Protein AF-A0A7G6Z2K1-F1 (afdb_monomer)

Nearest PDB structures (foldseek):
  3p9k-assembly2_C  TM=3.934E-01  e=4.306E+00  Lolium perenne
  7rx3-assembly1_B  TM=3.674E-01  e=4.899E+00  Aspergillus fumigatus A1163
  3is5-assembly1_D  TM=2.580E-01  e=2.570E+00  Toxoplasma gondii ME49
  3is5-assembly1_E  TM=2.345E-01  e=7.215E+00  Toxoplasma gondii ME49

pLDDT: mean 84.3, std 9.53, range [52.41, 93.25]

Mean predicted aligned error: 11.08 Å

Solvent-accessible surface area (backbone atoms only — not comparable to full-atom values): 6109 Å² total; per-residue (Å²): 126,62,50,75,49,75,46,64,53,75,90,57,49,74,65,55,55,50,52,53,52,49,51,40,50,24,19,64,55,54,98,83,62,78,69,45,77,43,67,45,99,85,74,42,78,44,33,42,32,40,77,32,52,68,70,54,70,48,71,73,53,90,68,51,75,68,58,49,51,53,54,50,51,54,52,49,53,19,60,74,52,79,60,59,41,80,92,43,49,69,61,54,49,51,50,49,30,41,67,70,64,55,126

Foldseek 3Di:
DWDKDKDFPVVDDPVSVVVVVLQCVLLVNDPPADWDFDADPVRHTTMTMDTRDPPGSNPAQPQDPVLVVVLVVLVVVCVVVVNPCVVPVVVVVVVVCSRNVND

Sequence (103 aa):
MGLKTTLDLDELTWGDLLAFSDIGRAAGVGDDEKVEQTWSQNSELEALAVDLPAAGLQRRPVISAEEGIDFAAVLAEVLLGEGDARAYLGKLTELRDRLLGVS

Secondary structure (DSSP, 8-state):
-PEEEEEE-TT--HHHHHHHHHHHHHTT--TTPPPEEEE-TTS-EEEEEEEEPSS---PPP---HHHHHHHHHHHHHHHHTTT--GGGHHHHHHHHHHHTT--

Structure (mmCIF, N/CA/C/O backbone):
data_AF-A0A7G6Z2K1-F1
#
_entry.id   AF-A0A7G6Z2K1-F1
#
loop_
_atom_site.group_PDB
_atom_site.id
_atom_site.type_symbol
_atom_site.label_atom_id
_atom_site.label_alt_id
_atom_site.label_comp_id
_atom_site.label_asym_id
_atom_site.label_entity_id
_atom_site.label_seq_i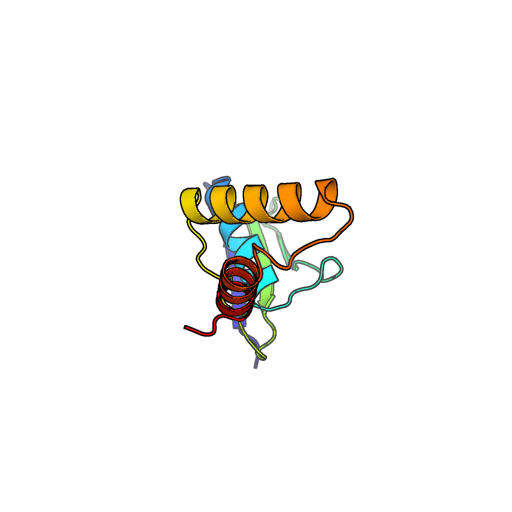d
_atom_site.pdbx_PDB_ins_code
_atom_site.Cartn_x
_atom_site.Cartn_y
_atom_site.Cartn_z
_atom_site.occupancy
_atom_site.B_iso_or_equiv
_atom_site.auth_seq_id
_atom_site.auth_comp_id
_atom_site.auth_asym_id
_atom_site.auth_atom_id
_atom_site.pdbx_PDB_model_num
ATOM 1 N N . MET A 1 1 ? -11.971 -19.860 7.847 1.00 52.41 1 MET A N 1
ATOM 2 C CA . MET A 1 1 ? -12.026 -18.925 8.990 1.00 52.41 1 MET A CA 1
ATOM 3 C C . MET A 1 1 ? -11.108 -17.770 8.646 1.00 52.41 1 MET A C 1
ATOM 5 O O . MET A 1 1 ? -9.948 -18.044 8.369 1.00 52.41 1 MET A O 1
ATOM 9 N N . GLY A 1 2 ? -11.650 -16.555 8.526 1.00 67.88 2 GLY A N 1
ATOM 10 C CA . GLY A 1 2 ? -10.874 -15.344 8.232 1.00 67.88 2 GLY A CA 1
ATOM 11 C C . GLY A 1 2 ? -10.130 -14.837 9.466 1.00 67.88 2 GLY A C 1
ATOM 12 O O . GLY A 1 2 ? -10.433 -15.250 10.587 1.00 67.88 2 GLY A O 1
ATOM 13 N N . LEU A 1 3 ? -9.138 -13.980 9.249 1.00 78.81 3 LEU A N 1
ATOM 14 C CA . LEU A 1 3 ? -8.462 -13.238 10.314 1.00 78.81 3 LEU A CA 1
ATOM 15 C C . LEU A 1 3 ? -9.154 -11.886 10.444 1.00 78.81 3 LEU A C 1
ATOM 17 O O . LEU A 1 3 ? -9.354 -11.229 9.436 1.00 78.81 3 LEU A O 1
ATOM 21 N N . LYS A 1 4 ? -9.500 -11.449 11.652 1.00 85.00 4 LYS A N 1
ATOM 22 C CA . LYS A 1 4 ? -10.044 -10.105 11.863 1.00 85.00 4 LYS A CA 1
ATOM 23 C C . LYS A 1 4 ? -8.925 -9.187 12.329 1.00 85.00 4 LYS A C 1
ATOM 25 O O . LYS A 1 4 ? -8.222 -9.533 13.279 1.00 85.00 4 LYS A O 1
ATOM 30 N N . THR A 1 5 ? -8.751 -8.050 11.664 1.00 86.62 5 THR A N 1
ATOM 31 C CA . THR A 1 5 ? -7.849 -6.992 12.131 1.00 86.62 5 THR A CA 1
ATOM 32 C C . THR A 1 5 ? -8.668 -5.803 12.608 1.00 86.62 5 THR A C 1
ATOM 34 O O . THR A 1 5 ? -9.689 -5.468 12.005 1.00 86.62 5 THR A O 1
ATOM 37 N N . THR A 1 6 ? -8.222 -5.187 13.698 1.00 89.50 6 THR A N 1
ATOM 38 C CA . THR A 1 6 ? -8.902 -4.070 14.355 1.00 89.50 6 THR A CA 1
ATOM 39 C C . THR A 1 6 ? -7.894 -2.955 14.585 1.00 89.50 6 THR A C 1
ATOM 41 O O . THR A 1 6 ? -6.780 -3.213 15.037 1.00 89.50 6 THR A O 1
ATOM 44 N N . LEU A 1 7 ? -8.297 -1.730 14.275 1.00 91.44 7 LEU A N 1
ATOM 45 C CA . LEU A 1 7 ? -7.574 -0.500 14.541 1.00 91.44 7 LEU A CA 1
ATOM 46 C C . LEU A 1 7 ? -8.330 0.279 15.612 1.00 91.44 7 LEU A C 1
ATOM 48 O O . LEU A 1 7 ? -9.479 0.665 15.392 1.00 91.44 7 LEU A O 1
ATOM 52 N N . ASP A 1 8 ? -7.678 0.477 16.751 1.00 90.75 8 ASP A N 1
ATOM 53 C CA . ASP A 1 8 ? -8.151 1.369 17.806 1.00 90.75 8 ASP A CA 1
ATOM 54 C C . ASP A 1 8 ? -7.916 2.824 17.380 1.00 90.75 8 ASP A C 1
ATOM 56 O O . ASP A 1 8 ? -6.891 3.136 16.765 1.00 90.75 8 ASP A O 1
ATOM 60 N N . LEU A 1 9 ? -8.893 3.689 17.636 1.00 89.94 9 LEU A N 1
ATOM 61 C CA . LEU A 1 9 ? -8.811 5.109 17.312 1.00 89.94 9 LEU A CA 1
ATOM 62 C C . LEU A 1 9 ? -8.283 5.952 18.478 1.00 89.94 9 LEU A C 1
ATOM 64 O O . LEU A 1 9 ? -7.940 7.117 18.252 1.00 89.94 9 LEU A O 1
ATOM 68 N N . ASP A 1 10 ? -8.183 5.392 19.687 1.00 88.50 10 ASP A N 1
ATOM 69 C CA . ASP A 1 10 ? -7.526 6.067 20.804 1.00 88.50 10 ASP A CA 1
ATOM 70 C C . ASP A 1 10 ? -6.017 6.182 20.540 1.00 88.50 10 ASP A C 1
ATOM 72 O O . ASP A 1 10 ? -5.353 5.221 20.157 1.00 88.50 10 ASP A O 1
ATOM 76 N N . GLU A 1 11 ? -5.482 7.395 20.677 1.00 88.81 11 GLU A N 1
ATOM 77 C CA . GLU A 1 11 ? -4.082 7.740 20.364 1.00 88.81 11 GLU A CA 1
ATOM 78 C C . GLU A 1 11 ? -3.588 7.350 18.949 1.00 88.81 11 GLU A C 1
ATOM 80 O O . GLU A 1 11 ? -2.383 7.267 18.696 1.00 88.81 11 GLU A O 1
ATOM 85 N N . LEU A 1 12 ? -4.505 7.173 17.994 1.00 90.25 12 LEU A N 1
ATOM 86 C CA . LEU A 1 12 ? -4.204 6.782 16.617 1.00 90.25 12 LEU A CA 1
ATOM 87 C C . LEU A 1 12 ? -3.211 7.727 15.927 1.00 90.25 12 LEU A C 1
ATOM 89 O O . LEU A 1 12 ? -3.438 8.938 15.818 1.00 90.25 12 LEU A O 1
ATOM 93 N N . THR A 1 13 ? -2.172 7.156 15.315 1.00 91.62 13 THR A N 1
ATOM 94 C CA . THR A 1 13 ? -1.292 7.895 14.407 1.00 91.62 13 THR A CA 1
ATOM 95 C C . THR A 1 13 ? -1.637 7.657 12.936 1.00 91.62 13 THR A C 1
ATOM 97 O O . THR A 1 13 ? -2.243 6.660 12.539 1.00 91.62 13 THR A O 1
ATOM 100 N N . TRP A 1 14 ? -1.163 8.556 12.069 1.00 87.69 14 TRP A N 1
ATOM 101 C CA . TRP A 1 14 ? -1.222 8.344 10.619 1.00 87.69 14 TRP A CA 1
ATOM 102 C C . TRP A 1 14 ? -0.490 7.071 10.171 1.00 87.69 14 TRP A C 1
ATOM 104 O O . TRP A 1 14 ? -0.883 6.466 9.175 1.00 87.69 14 TRP A O 1
ATOM 114 N N . GLY A 1 15 ? 0.556 6.657 10.894 1.00 88.19 15 GLY A N 1
ATOM 115 C CA . GLY A 1 15 ? 1.279 5.419 10.608 1.00 88.19 15 GLY A CA 1
ATOM 116 C C . GLY A 1 15 ? 0.404 4.185 10.811 1.00 88.19 15 GLY A C 1
ATOM 117 O O . GLY A 1 15 ? 0.428 3.278 9.981 1.00 88.19 15 GLY A O 1
ATOM 118 N N . ASP A 1 16 ? -0.429 4.193 11.850 1.00 87.31 16 ASP A N 1
ATOM 119 C CA . ASP A 1 16 ? -1.319 3.077 12.179 1.00 87.31 16 ASP A CA 1
ATOM 120 C C . ASP A 1 16 ? -2.438 2.926 11.142 1.00 87.31 16 ASP A C 1
ATOM 122 O O . ASP A 1 16 ? -2.732 1.815 10.699 1.00 87.31 16 ASP A O 1
ATOM 126 N N . LEU A 1 17 ? -2.990 4.045 10.657 1.00 88.38 17 LEU A N 1
ATOM 127 C CA . LEU A 1 17 ? -3.949 4.048 9.545 1.00 88.38 17 LEU A CA 1
ATOM 128 C C . LEU A 1 17 ? -3.358 3.453 8.263 1.00 88.38 17 LEU A C 1
ATOM 130 O O . LEU A 1 17 ? -4.013 2.663 7.578 1.00 88.38 17 LEU A O 1
ATOM 134 N N . LEU A 1 18 ? -2.121 3.832 7.929 1.00 87.75 18 LEU A N 1
ATOM 135 C CA . LEU A 1 18 ? -1.429 3.306 6.753 1.00 87.75 18 LEU A CA 1
ATOM 136 C C . LEU A 1 18 ? -1.153 1.810 6.903 1.00 87.75 18 LEU A C 1
ATOM 138 O O . LEU A 1 18 ? -1.430 1.053 5.975 1.00 87.75 18 LEU A O 1
ATOM 142 N N . ALA A 1 19 ? -0.687 1.374 8.075 1.00 85.38 19 ALA A N 1
ATOM 143 C CA . ALA A 1 19 ? -0.450 -0.035 8.365 1.00 85.38 19 ALA A CA 1
ATOM 144 C C . ALA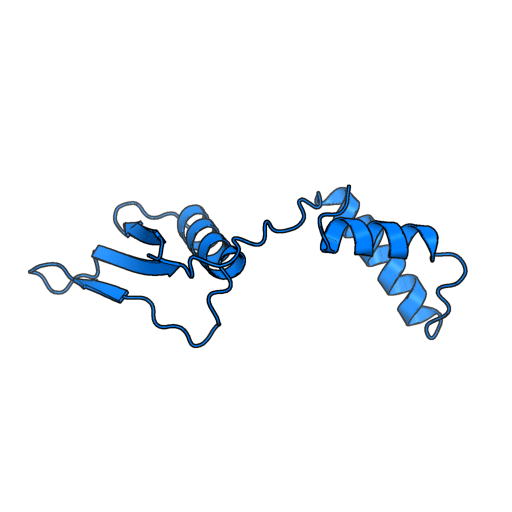 A 1 19 ? -1.741 -0.863 8.275 1.00 85.38 19 ALA A C 1
ATOM 146 O O . ALA A 1 19 ? -1.745 -1.926 7.656 1.00 85.38 19 ALA A O 1
ATOM 147 N N . PHE A 1 20 ? -2.852 -0.363 8.821 1.00 89.06 20 PHE A N 1
ATOM 148 C CA . PHE A 1 20 ? -4.160 -1.011 8.723 1.00 89.06 20 PHE A CA 1
ATOM 149 C C . PHE A 1 20 ? -4.629 -1.142 7.267 1.00 89.06 20 PHE A C 1
ATOM 151 O O . PHE A 1 20 ? -5.025 -2.228 6.836 1.00 89.06 20 PHE A O 1
ATOM 158 N N . SER A 1 21 ? -4.518 -0.066 6.480 1.00 87.00 21 SER A N 1
ATOM 159 C CA . SER A 1 21 ? -4.846 -0.084 5.049 1.00 87.00 21 SER A CA 1
ATOM 160 C C . SER A 1 21 ? -3.960 -1.055 4.265 1.00 87.00 21 SER A C 1
ATOM 162 O O . SER A 1 21 ? -4.453 -1.796 3.414 1.00 87.00 21 SER A O 1
ATOM 164 N N . ASP A 1 22 ? -2.662 -1.088 4.559 1.00 85.50 22 ASP A N 1
ATOM 165 C CA . ASP A 1 22 ? -1.718 -1.978 3.891 1.00 85.50 22 ASP A CA 1
ATOM 166 C C . ASP A 1 22 ? -1.963 -3.450 4.244 1.00 85.50 22 ASP A C 1
ATOM 168 O O . ASP A 1 22 ? -1.830 -4.301 3.365 1.00 85.50 22 ASP A O 1
ATOM 172 N N . ILE A 1 23 ? -2.387 -3.762 5.476 1.00 85.19 23 ILE A N 1
ATOM 173 C CA . ILE A 1 23 ? -2.813 -5.117 5.865 1.00 85.19 23 ILE A CA 1
ATOM 174 C C . ILE A 1 23 ? -4.049 -5.542 5.069 1.00 85.19 23 ILE A C 1
ATOM 176 O O . ILE A 1 23 ? -4.062 -6.646 4.524 1.00 85.19 23 ILE A O 1
ATOM 180 N N . GLY A 1 24 ? -5.060 -4.672 4.964 1.00 85.50 24 GLY A N 1
ATOM 181 C CA . GLY A 1 24 ? -6.255 -4.941 4.160 1.00 85.50 24 GLY A CA 1
ATOM 182 C C . GLY A 1 24 ? -5.893 -5.218 2.701 1.00 85.50 24 GLY A C 1
ATOM 183 O O . GLY A 1 24 ? -6.218 -6.278 2.165 1.00 85.50 24 GLY A O 1
ATOM 184 N N . ARG A 1 25 ? -5.114 -4.325 2.080 1.00 80.69 25 ARG A N 1
ATOM 185 C CA . ARG A 1 25 ? -4.638 -4.502 0.698 1.00 80.69 25 ARG A CA 1
ATOM 186 C C . ARG A 1 25 ? -3.837 -5.784 0.513 1.00 80.69 25 ARG A C 1
ATOM 188 O O . ARG A 1 25 ? -4.037 -6.485 -0.473 1.00 80.69 25 ARG A O 1
ATOM 195 N N . ALA A 1 26 ? -2.941 -6.099 1.448 1.00 77.19 26 ALA A N 1
ATOM 196 C CA . ALA A 1 26 ? -2.161 -7.330 1.406 1.00 77.19 26 ALA A CA 1
ATOM 197 C C . ALA A 1 26 ? -3.061 -8.570 1.478 1.00 77.19 26 ALA A C 1
ATOM 199 O O . ALA A 1 26 ? -2.766 -9.567 0.832 1.00 77.19 26 ALA A O 1
ATOM 200 N N . ALA A 1 27 ? -4.167 -8.514 2.219 1.00 80.44 27 ALA A N 1
ATOM 201 C CA . ALA A 1 27 ? -5.146 -9.596 2.292 1.00 80.44 27 ALA A CA 1
ATOM 202 C C . ALA A 1 27 ? -6.120 -9.645 1.100 1.00 80.44 27 ALA A C 1
ATOM 204 O O . ALA A 1 27 ? -6.997 -10.506 1.077 1.00 80.44 27 ALA A O 1
ATOM 205 N N . GLY A 1 28 ? -5.987 -8.743 0.122 1.00 77.25 28 GLY A N 1
ATOM 206 C CA . GLY A 1 28 ? -6.878 -8.674 -1.035 1.00 77.25 28 GLY A CA 1
ATOM 207 C C . GLY A 1 28 ? -8.242 -8.041 -0.745 1.00 77.25 28 GLY A C 1
ATOM 208 O O . GLY A 1 28 ? -9.172 -8.273 -1.513 1.00 77.25 28 GLY A O 1
ATOM 209 N N . VAL A 1 29 ? -8.362 -7.253 0.330 1.00 83.88 29 VAL A N 1
ATOM 210 C CA . VAL A 1 29 ? -9.548 -6.427 0.620 1.00 83.88 29 VAL A CA 1
ATOM 211 C C . VAL A 1 29 ? -9.700 -5.392 -0.497 1.00 83.88 29 VAL A C 1
ATOM 213 O O . VAL A 1 29 ? -8.780 -4.606 -0.748 1.00 83.88 29 VAL A O 1
ATOM 216 N N . GLY A 1 30 ? -10.836 -5.427 -1.196 1.00 77.94 30 GLY A N 1
ATOM 217 C CA . GLY A 1 30 ? -11.161 -4.507 -2.290 1.00 77.94 30 GLY A CA 1
ATOM 218 C C . GLY A 1 30 ? -11.581 -3.120 -1.799 1.00 77.94 30 GLY A C 1
ATOM 219 O O . GLY A 1 30 ? -11.984 -2.951 -0.650 1.00 77.94 30 GLY A O 1
ATOM 220 N N . ASP A 1 31 ? -11.530 -2.120 -2.683 1.00 79.69 31 ASP A N 1
ATOM 221 C CA . ASP A 1 31 ? -11.922 -0.737 -2.356 1.00 79.69 31 ASP A CA 1
ATOM 222 C C . ASP A 1 31 ? -13.420 -0.597 -1.992 1.00 79.69 31 ASP A C 1
ATOM 224 O O . ASP A 1 31 ? -13.830 0.407 -1.409 1.00 79.69 31 ASP A O 1
ATOM 228 N N . ASP A 1 32 ? -14.247 -1.585 -2.345 1.00 82.69 32 ASP A N 1
ATOM 229 C CA . ASP A 1 32 ? -15.682 -1.655 -2.059 1.00 82.69 32 ASP A CA 1
ATOM 230 C C . ASP A 1 32 ? -16.034 -2.481 -0.807 1.00 82.69 32 ASP A C 1
ATOM 232 O O . ASP A 1 32 ? -17.203 -2.511 -0.400 1.00 82.69 32 ASP A O 1
ATOM 236 N N . GLU A 1 33 ? -15.051 -3.119 -0.161 1.00 82.75 33 GLU A N 1
ATOM 237 C CA . GLU A 1 33 ? -15.282 -3.841 1.088 1.00 82.75 33 GLU A CA 1
ATOM 238 C C . GLU A 1 33 ? -15.551 -2.880 2.251 1.00 82.75 33 GLU A C 1
ATOM 240 O O . GLU A 1 33 ? -14.916 -1.839 2.433 1.00 82.75 33 GLU A O 1
ATOM 245 N N . LYS A 1 34 ? -16.552 -3.231 3.062 1.00 83.88 34 LYS A N 1
ATOM 246 C CA . LYS A 1 34 ? -16.989 -2.392 4.177 1.00 83.88 34 LYS A CA 1
ATOM 247 C C . LYS A 1 34 ? -16.119 -2.639 5.396 1.00 83.88 34 LYS A C 1
ATOM 249 O O . LYS A 1 34 ? -15.982 -3.769 5.851 1.00 83.88 34 LYS A O 1
ATOM 254 N N . VAL A 1 35 ? -15.635 -1.548 5.975 1.00 89.12 35 VAL A N 1
ATOM 255 C CA . VAL A 1 35 ? -15.007 -1.552 7.295 1.00 89.12 35 VAL A CA 1
ATOM 256 C C . VAL A 1 35 ? -16.107 -1.526 8.355 1.00 89.12 35 VAL A C 1
ATOM 258 O O . VAL A 1 35 ? -16.989 -0.663 8.331 1.00 89.12 35 VAL A O 1
ATOM 261 N N . GLU A 1 36 ? -16.070 -2.479 9.278 1.00 91.56 36 GLU A N 1
ATOM 262 C CA . GLU A 1 36 ? -16.935 -2.488 10.450 1.00 91.56 36 GLU A CA 1
ATOM 263 C C . GLU A 1 36 ? -16.512 -1.391 11.427 1.00 91.56 36 GLU A C 1
ATOM 265 O O . GLU A 1 36 ? -15.327 -1.133 11.630 1.00 91.56 36 GLU A O 1
ATOM 270 N N . GLN A 1 37 ? -17.499 -0.745 12.039 1.00 92.38 37 GLN A N 1
ATOM 271 C CA . GLN A 1 37 ? -17.300 0.380 12.944 1.00 92.38 37 GLN A CA 1
ATOM 272 C C . GLN A 1 37 ? -17.841 0.022 14.323 1.00 92.38 37 GLN A C 1
ATOM 274 O O . GLN A 1 37 ? -19.013 -0.339 14.456 1.00 92.38 37 GLN A O 1
ATOM 279 N N . THR A 1 38 ? -16.998 0.156 15.341 1.00 92.06 38 THR A N 1
ATOM 280 C CA . THR A 1 38 ? -17.394 0.007 16.743 1.00 92.06 38 THR A CA 1
ATOM 281 C C . THR A 1 38 ? -17.614 1.387 17.341 1.00 92.06 38 THR A C 1
ATOM 283 O O . THR A 1 38 ? -16.744 2.250 17.243 1.00 92.06 38 THR A O 1
ATOM 286 N N . TRP A 1 39 ? -18.779 1.588 17.954 1.00 91.69 39 TRP A N 1
ATOM 287 C CA . TRP A 1 39 ? -19.190 2.862 18.537 1.00 91.69 39 TRP A CA 1
ATOM 288 C C . TRP A 1 39 ? -19.303 2.749 20.058 1.00 91.69 39 TRP A C 1
ATOM 290 O O . TRP A 1 39 ? -19.851 1.768 20.568 1.00 91.69 39 TRP A O 1
ATOM 300 N N . SER A 1 40 ? -18.844 3.779 20.764 1.00 90.00 40 SER A N 1
ATOM 301 C CA . SER A 1 40 ? -18.970 3.919 22.211 1.00 90.00 40 SER A CA 1
ATOM 302 C C . SER A 1 40 ? -20.417 4.182 22.634 1.00 90.00 40 SER A C 1
ATOM 304 O O . SER A 1 40 ? -21.283 4.560 21.836 1.00 90.00 40 SER A O 1
ATOM 306 N N . GLN A 1 41 ? -20.683 4.078 23.940 1.00 89.06 4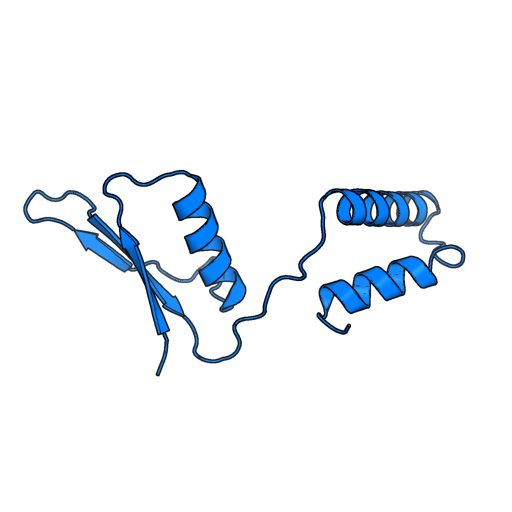1 GLN A N 1
ATOM 307 C CA . GLN A 1 41 ? -21.978 4.464 24.523 1.00 89.06 41 GLN A CA 1
ATOM 308 C C . GLN A 1 41 ? -22.311 5.954 24.317 1.00 89.06 41 GLN A C 1
ATOM 310 O O . GLN A 1 41 ? -23.483 6.328 24.340 1.00 89.06 41 GLN A O 1
ATOM 315 N N . ASN A 1 42 ? -21.296 6.787 24.070 1.00 91.75 42 ASN A N 1
ATOM 316 C CA . ASN A 1 42 ? -21.437 8.220 23.815 1.00 91.75 42 ASN A CA 1
ATOM 317 C C . ASN A 1 42 ? -21.580 8.548 22.319 1.00 91.75 42 ASN A C 1
ATOM 319 O O . ASN A 1 42 ? -21.573 9.719 21.953 1.00 91.75 42 ASN A O 1
ATOM 323 N N . SER A 1 43 ? -21.755 7.537 21.457 1.00 87.94 43 SER A N 1
ATOM 324 C CA . SER A 1 43 ? -21.803 7.693 19.993 1.00 87.94 43 SER A CA 1
ATOM 325 C C . SER A 1 43 ? -20.499 8.223 19.384 1.00 87.94 43 SER A C 1
ATOM 327 O O . SER A 1 43 ? -20.519 8.887 18.348 1.00 87.94 43 SER A O 1
ATOM 329 N N . GLU A 1 44 ? -19.363 7.914 20.006 1.00 88.94 44 GLU A N 1
ATOM 330 C CA . GLU A 1 44 ? -18.034 8.178 19.449 1.00 88.94 44 GLU A CA 1
ATOM 331 C C . GLU A 1 44 ? -17.520 6.917 18.755 1.00 88.94 44 GLU A C 1
ATOM 333 O O . GLU A 1 44 ? -17.773 5.805 19.214 1.00 88.94 44 GLU A O 1
ATOM 338 N N . LEU A 1 45 ? -16.835 7.069 17.626 1.00 88.25 45 LEU A N 1
ATOM 339 C CA . LEU A 1 45 ? -16.231 5.937 16.931 1.00 88.25 45 LEU A CA 1
ATOM 340 C C . LEU A 1 45 ? -14.971 5.504 17.697 1.00 88.25 45 LEU A C 1
ATOM 342 O O . LEU A 1 45 ? -14.064 6.313 17.860 1.00 88.25 45 LEU A O 1
ATOM 346 N N . GLU A 1 46 ? -14.918 4.251 18.150 1.00 91.94 46 GLU A N 1
ATOM 347 C CA . GLU A 1 46 ? -13.797 3.710 18.939 1.00 91.94 46 GLU A CA 1
ATOM 348 C C . GLU A 1 46 ? -12.834 2.893 18.085 1.00 91.94 46 GLU A C 1
ATOM 350 O O . GLU A 1 46 ? -11.626 2.963 18.269 1.00 91.94 46 GLU A O 1
ATOM 355 N N . ALA A 1 47 ? -13.357 2.102 17.147 1.00 91.75 47 ALA A N 1
ATOM 356 C CA . ALA A 1 47 ? -12.517 1.197 16.380 1.00 91.75 47 ALA A CA 1
ATOM 357 C C . ALA A 1 47 ? -13.050 0.939 14.976 1.00 91.75 47 ALA A C 1
ATOM 359 O O . ALA A 1 47 ? -14.258 0.955 14.715 1.00 91.75 47 ALA A O 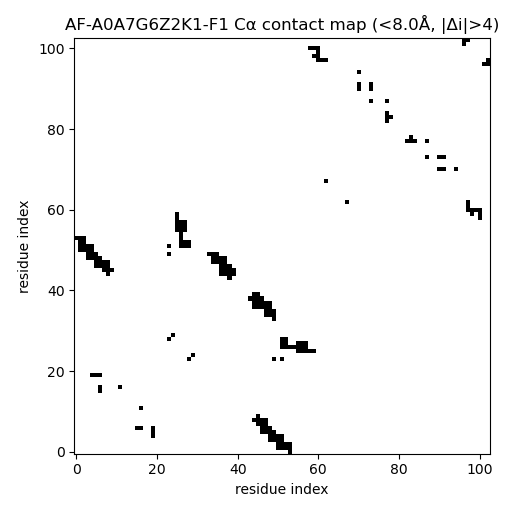1
ATOM 360 N N . LEU A 1 48 ? -12.110 0.629 14.089 1.00 91.56 48 LEU A N 1
ATOM 361 C CA . LEU A 1 48 ? -12.352 0.131 12.745 1.00 91.56 48 LEU A CA 1
ATOM 362 C C . LEU A 1 48 ? -11.912 -1.326 12.671 1.00 91.56 48 LEU A C 1
ATOM 364 O O . LEU A 1 48 ? -10.817 -1.659 13.115 1.00 91.56 48 LEU A O 1
ATOM 368 N N . ALA A 1 49 ? -12.729 -2.200 12.096 1.00 89.62 49 ALA A N 1
ATOM 369 C CA . ALA A 1 49 ? -12.364 -3.596 11.901 1.00 89.62 49 ALA A CA 1
ATOM 370 C C . ALA A 1 49 ? -12.643 -4.060 10.474 1.00 89.62 49 ALA A C 1
ATOM 372 O O . ALA A 1 49 ? -13.610 -3.641 9.842 1.00 89.62 49 ALA A O 1
ATOM 373 N N . VAL A 1 50 ? -11.795 -4.947 9.968 1.00 89.06 50 VAL A N 1
ATOM 3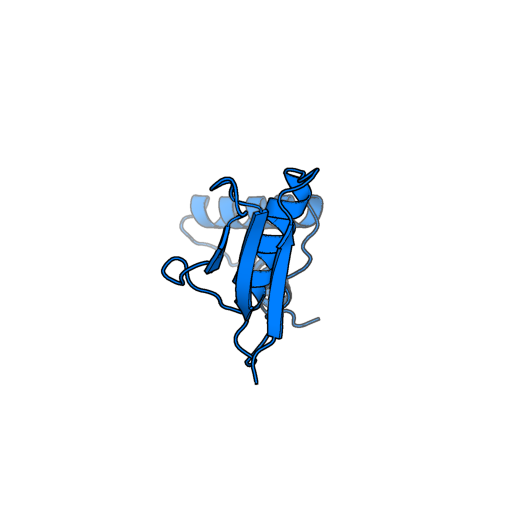74 C CA . VAL A 1 50 ? -11.998 -5.589 8.668 1.00 89.06 50 VAL A CA 1
ATOM 375 C C . VAL A 1 50 ? -11.695 -7.076 8.779 1.00 89.06 50 VAL A C 1
ATOM 377 O O . VAL A 1 50 ? -10.733 -7.492 9.438 1.00 89.06 50 VAL A O 1
ATOM 380 N N . ASP A 1 51 ? -12.551 -7.879 8.156 1.00 86.44 51 ASP A N 1
ATOM 381 C CA . ASP A 1 51 ? -12.319 -9.305 7.999 1.00 86.44 51 ASP A CA 1
ATOM 382 C C . ASP A 1 51 ? -11.375 -9.523 6.821 1.00 86.44 51 ASP A C 1
ATOM 384 O O . ASP A 1 51 ? -11.659 -9.164 5.684 1.00 86.44 51 ASP A O 1
ATOM 388 N N . LEU A 1 52 ? -10.231 -10.126 7.103 1.00 83.94 52 LEU A N 1
ATOM 389 C CA . LEU A 1 52 ? -9.228 -10.468 6.115 1.00 83.94 52 LEU A CA 1
ATOM 390 C C . LEU A 1 52 ? -9.586 -11.826 5.498 1.00 83.94 52 LEU A C 1
ATOM 392 O O . LEU A 1 52 ? -9.709 -12.827 6.231 1.00 83.94 52 LEU A O 1
ATOM 396 N N . PRO A 1 53 ? -9.709 -11.908 4.161 1.00 77.56 53 PRO A N 1
ATOM 397 C CA . PRO A 1 53 ? -9.838 -13.176 3.466 1.00 77.56 53 PRO A CA 1
ATOM 398 C C . PRO A 1 53 ? -8.709 -14.123 3.887 1.00 77.56 53 PRO A C 1
ATOM 400 O O . PRO A 1 53 ? -7.530 -13.783 3.847 1.00 77.56 53 PRO A O 1
ATOM 403 N N . ALA A 1 54 ? -9.049 -15.353 4.279 1.00 65.69 54 ALA A N 1
ATOM 404 C CA . ALA A 1 54 ? -8.047 -16.358 4.658 1.00 65.69 54 ALA A CA 1
ATOM 405 C C . ALA A 1 54 ? -7.112 -16.747 3.490 1.00 65.69 54 ALA A C 1
ATOM 407 O O . ALA A 1 54 ? -6.079 -17.386 3.696 1.00 65.69 54 ALA A O 1
ATOM 408 N N . ALA A 1 55 ? -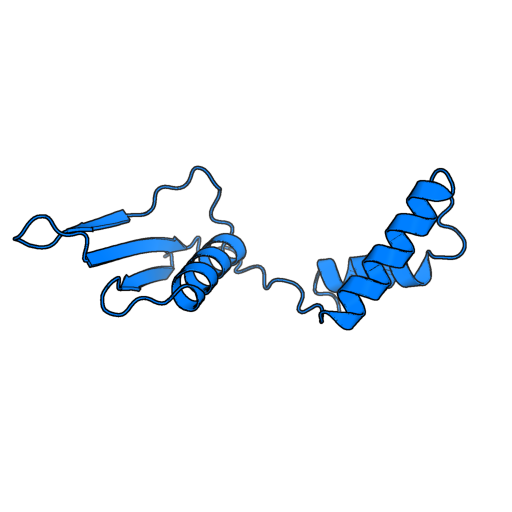7.495 -16.399 2.259 1.00 59.88 55 ALA A N 1
ATOM 409 C CA . ALA A 1 55 ? -6.769 -16.711 1.044 1.00 59.88 55 ALA A CA 1
ATOM 410 C C . ALA A 1 55 ? -5.790 -15.583 0.695 1.00 59.88 55 ALA A C 1
ATOM 412 O O . ALA A 1 55 ? -6.133 -14.644 -0.007 1.00 59.88 55 ALA A O 1
ATOM 413 N N . GLY A 1 56 ? -4.547 -15.750 1.146 1.00 58.38 56 GLY A N 1
ATOM 414 C CA . GLY A 1 56 ? -3.390 -15.093 0.550 1.00 58.38 56 GLY A CA 1
ATOM 415 C C . GLY A 1 56 ? -3.184 -13.651 0.987 1.00 58.38 56 GLY A C 1
ATOM 416 O O . GLY A 1 56 ? -3.444 -12.735 0.219 1.00 58.38 56 GLY A O 1
ATOM 417 N N . LEU A 1 57 ? -2.581 -13.473 2.167 1.00 55.97 57 LEU A N 1
ATOM 418 C CA . LEU A 1 57 ? -1.783 -12.280 2.448 1.00 55.97 57 LEU A CA 1
ATOM 419 C C . LEU A 1 57 ? -0.669 -12.205 1.391 1.00 55.97 57 LEU A C 1
ATOM 421 O O . LEU A 1 57 ? 0.401 -12.799 1.553 1.00 55.97 57 LEU A O 1
ATOM 425 N N . GLN A 1 58 ? -0.931 -11.531 0.276 1.00 60.69 58 GLN A N 1
ATOM 426 C CA . GLN A 1 58 ? 0.087 -11.171 -0.688 1.00 60.69 58 GLN A CA 1
ATOM 427 C C . GLN A 1 58 ? 0.993 -10.160 -0.001 1.00 60.69 58 GLN A C 1
ATOM 429 O O . GLN A 1 58 ? 0.646 -8.995 0.199 1.00 60.69 58 GLN A O 1
ATOM 434 N N . ARG A 1 59 ? 2.172 -10.624 0.417 1.00 60.53 59 ARG A N 1
ATOM 435 C CA . ARG A 1 59 ? 3.218 -9.720 0.879 1.00 60.53 59 ARG A CA 1
ATOM 436 C C . ARG A 1 59 ? 3.530 -8.770 -0.261 1.00 60.53 59 ARG A C 1
ATOM 438 O O . ARG A 1 59 ? 3.945 -9.211 -1.332 1.00 60.53 59 ARG A O 1
ATOM 445 N N . ARG A 1 60 ? 3.360 -7.471 -0.009 1.00 62.50 60 ARG A N 1
ATOM 446 C CA . ARG A 1 60 ? 3.887 -6.463 -0.917 1.00 62.50 60 ARG A CA 1
ATOM 447 C C . ARG A 1 60 ? 5.381 -6.735 -1.127 1.00 62.50 60 ARG A C 1
ATOM 449 O O . ARG A 1 60 ? 6.092 -6.978 -0.145 1.00 62.50 60 ARG A O 1
ATOM 456 N N . PRO A 1 61 ? 5.853 -6.679 -2.377 1.00 67.25 61 PRO A N 1
ATOM 457 C CA . PRO A 1 61 ? 7.269 -6.597 -2.684 1.00 67.25 61 PRO A CA 1
ATOM 458 C C . PRO A 1 61 ? 7.919 -5.534 -1.808 1.00 67.25 61 PRO A C 1
ATOM 460 O O . PRO A 1 61 ? 7.506 -4.373 -1.829 1.00 67.25 61 PRO A O 1
ATOM 463 N N . VAL A 1 62 ? 8.924 -5.918 -1.026 1.00 75.50 62 VAL A N 1
ATOM 464 C CA . VAL A 1 62 ? 9.746 -4.937 -0.321 1.00 75.50 62 VAL A CA 1
ATOM 465 C C . VAL A 1 62 ? 10.727 -4.388 -1.351 1.00 75.50 62 VAL A C 1
ATOM 467 O O . VAL A 1 62 ? 11.705 -5.047 -1.703 1.00 75.50 62 VAL A O 1
ATOM 470 N N . ILE A 1 63 ? 10.402 -3.212 -1.883 1.00 83.12 63 ILE A N 1
ATOM 471 C CA . ILE A 1 63 ? 11.252 -2.434 -2.786 1.00 83.12 63 ILE A CA 1
ATOM 472 C C . ILE A 1 63 ? 11.676 -1.193 -2.004 1.00 83.12 63 ILE A C 1
ATOM 474 O O . ILE A 1 63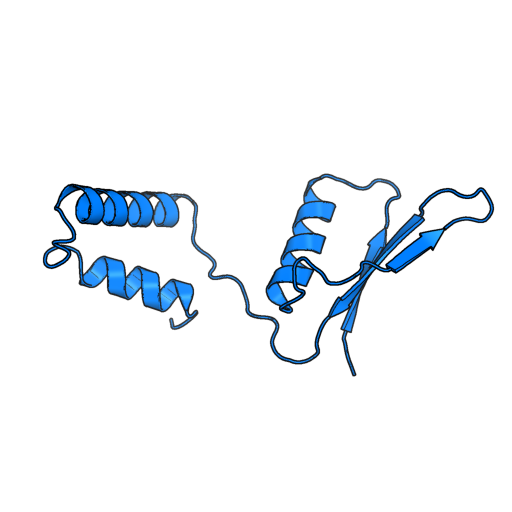 ? 10.831 -0.446 -1.508 1.00 83.12 63 ILE A O 1
ATOM 478 N N . SER A 1 64 ? 12.982 -1.000 -1.840 1.00 86.38 64 SER A N 1
ATOM 479 C CA . SER A 1 64 ? 13.523 0.190 -1.183 1.00 86.38 64 SER A CA 1
ATOM 480 C C . SER A 1 64 ? 13.264 1.451 -2.013 1.00 86.38 64 SER A C 1
ATOM 482 O O . SER A 1 64 ? 13.026 1.383 -3.217 1.00 86.38 64 SER A O 1
ATOM 484 N N . ALA A 1 65 ? 13.329 2.627 -1.385 1.00 80.62 65 ALA A N 1
ATOM 485 C CA . ALA A 1 65 ? 13.152 3.893 -2.101 1.00 80.62 65 ALA A CA 1
ATOM 486 C C . ALA A 1 65 ? 14.183 4.074 -3.231 1.00 80.62 65 ALA A C 1
ATOM 488 O O . ALA A 1 65 ? 13.841 4.577 -4.297 1.00 80.62 65 ALA A O 1
ATOM 489 N N . GLU A 1 66 ? 15.422 3.624 -3.016 1.00 89.50 66 GLU A N 1
ATOM 490 C CA . GLU A 1 66 ? 16.490 3.663 -4.018 1.00 89.50 66 GLU A CA 1
ATOM 491 C C . GLU A 1 66 ? 16.188 2.739 -5.207 1.00 89.50 66 GLU A C 1
ATOM 493 O O . GLU A 1 66 ? 16.187 3.198 -6.348 1.00 89.50 66 GLU A O 1
ATOM 498 N N . GLU A 1 67 ? 15.833 1.474 -4.946 1.00 88.06 67 GLU A N 1
ATOM 499 C CA . GLU A 1 67 ? 15.408 0.531 -5.994 1.00 88.06 67 GLU A CA 1
ATOM 500 C C . GLU A 1 67 ? 14.174 1.055 -6.750 1.00 88.06 67 GLU A C 1
ATOM 502 O O . GLU A 1 67 ? 14.089 0.941 -7.970 1.00 88.06 67 GLU A O 1
ATOM 507 N N . GLY A 1 68 ? 13.224 1.674 -6.043 1.00 88.19 68 GLY A N 1
ATOM 508 C CA . GLY A 1 68 ? 12.027 2.262 -6.639 1.00 88.19 68 GLY A CA 1
ATOM 509 C C . GLY A 1 68 ? 12.340 3.404 -7.608 1.00 88.19 68 GLY A C 1
ATOM 510 O O . GLY A 1 68 ? 11.734 3.475 -8.678 1.00 88.19 68 GLY A O 1
ATOM 511 N N . ILE A 1 69 ? 13.302 4.269 -7.269 1.00 92.88 69 ILE A N 1
ATOM 512 C CA . ILE A 1 69 ? 13.773 5.343 -8.157 1.00 92.88 69 ILE A CA 1
ATOM 513 C C . ILE A 1 69 ? 14.458 4.753 -9.397 1.00 92.88 69 ILE A C 1
ATOM 515 O O . ILE A 1 69 ? 14.177 5.206 -10.508 1.00 92.88 69 ILE A O 1
ATOM 519 N N . ASP A 1 70 ? 15.300 3.729 -9.227 1.00 91.56 70 ASP A N 1
ATOM 520 C CA . ASP A 1 70 ? 15.994 3.060 -10.338 1.00 91.56 70 ASP A CA 1
ATOM 521 C C . ASP A 1 70 ? 14.993 2.425 -11.319 1.00 91.56 70 ASP A C 1
ATOM 523 O O . ASP A 1 70 ? 15.029 2.680 -12.525 1.00 91.56 70 ASP A O 1
ATOM 527 N N . PHE A 1 71 ? 14.013 1.674 -10.806 1.00 93.25 71 PHE A N 1
ATOM 528 C CA . PHE A 1 71 ? 12.968 1.079 -11.641 1.00 93.25 71 PHE A CA 1
ATOM 529 C C . PHE A 1 71 ? 12.092 2.128 -12.335 1.00 93.25 71 PHE A C 1
ATOM 531 O O . PHE A 1 71 ? 11.735 1.949 -13.502 1.00 93.25 71 PHE A O 1
ATOM 538 N N . ALA A 1 72 ? 11.764 3.232 -11.658 1.00 91.81 72 ALA A N 1
ATOM 539 C CA . ALA A 1 72 ? 10.997 4.321 -12.257 1.00 91.81 72 ALA A CA 1
ATOM 540 C C . ALA A 1 72 ? 11.758 4.997 -13.408 1.00 91.81 72 ALA A C 1
ATOM 542 O O . ALA A 1 72 ? 11.158 5.282 -14.445 1.00 91.81 72 ALA A O 1
ATOM 543 N N . ALA A 1 73 ? 13.069 5.205 -13.260 1.00 91.81 73 ALA A N 1
ATOM 544 C CA . ALA A 1 73 ? 13.912 5.761 -14.316 1.00 91.81 73 ALA A CA 1
ATOM 545 C C . ALA A 1 73 ? 13.953 4.842 -15.545 1.00 91.81 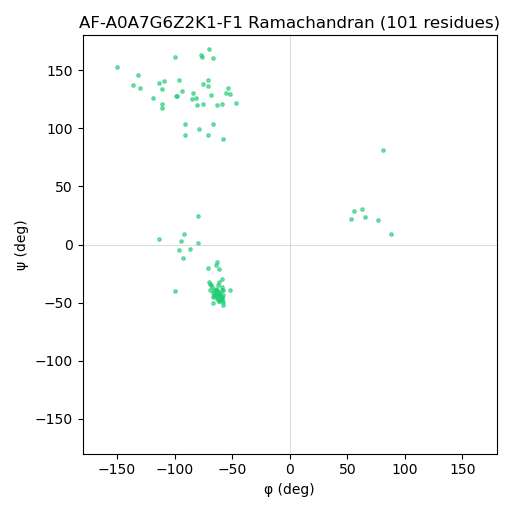73 ALA A C 1
ATOM 547 O O . ALA A 1 73 ? 13.755 5.304 -16.667 1.00 91.81 73 ALA A O 1
ATOM 548 N N . VAL A 1 74 ? 14.113 3.531 -15.335 1.00 91.06 74 VAL A N 1
ATOM 549 C CA . VAL A 1 74 ? 14.071 2.539 -16.419 1.00 91.06 74 VAL A CA 1
ATOM 550 C C . VAL A 1 74 ? 12.731 2.573 -17.158 1.00 91.06 74 VAL A C 1
ATOM 552 O O . VAL A 1 74 ? 12.706 2.591 -18.387 1.00 91.06 74 VAL A O 1
ATOM 555 N N . LEU A 1 75 ? 11.608 2.612 -16.435 1.00 92.38 75 LEU A N 1
ATOM 556 C CA . LEU A 1 75 ? 10.284 2.704 -17.055 1.00 92.38 75 LEU A CA 1
ATOM 557 C C . LEU A 1 75 ? 10.105 4.008 -17.843 1.00 92.38 75 LEU A C 1
ATOM 559 O O . LEU A 1 75 ? 9.523 3.982 -18.926 1.00 92.38 75 LEU A O 1
ATOM 563 N N . ALA A 1 76 ? 10.616 5.130 -17.335 1.00 92.81 76 ALA A N 1
ATOM 564 C CA . ALA A 1 76 ? 10.553 6.413 -18.026 1.00 92.81 76 ALA A CA 1
ATOM 565 C C . ALA A 1 76 ? 11.328 6.390 -19.353 1.00 92.81 76 ALA A C 1
ATOM 567 O O . ALA A 1 76 ? 10.786 6.814 -20.371 1.00 92.81 76 ALA A O 1
ATOM 568 N N . GLU A 1 77 ? 12.545 5.839 -19.367 1.00 90.62 77 GLU A N 1
ATOM 569 C CA . GLU A 1 77 ? 13.348 5.676 -20.589 1.00 90.62 77 GLU A CA 1
ATOM 570 C C . GLU A 1 77 ? 12.640 4.790 -21.622 1.00 90.62 77 GLU A C 1
ATOM 572 O O . GLU A 1 77 ? 12.579 5.132 -22.801 1.00 90.62 77 GLU A O 1
ATOM 577 N N . VAL A 1 78 ? 12.020 3.688 -21.184 1.00 92.06 78 VAL A N 1
ATOM 578 C CA . VAL A 1 78 ? 11.239 2.815 -22.075 1.00 92.06 78 VAL A CA 1
ATOM 579 C C . VAL A 1 78 ? 10.041 3.553 -22.671 1.00 92.06 78 VAL A C 1
ATOM 581 O O . VAL A 1 78 ? 9.778 3.426 -23.864 1.00 92.06 78 VAL A O 1
ATOM 584 N N . LEU A 1 79 ? 9.314 4.333 -21.868 1.00 90.25 79 LEU A N 1
ATOM 585 C CA . LEU A 1 79 ? 8.156 5.096 -22.340 1.00 90.25 79 LEU A CA 1
ATOM 586 C C . LEU A 1 79 ? 8.557 6.205 -23.321 1.00 90.25 79 LEU A C 1
ATOM 588 O O . LEU A 1 79 ? 7.879 6.399 -24.329 1.00 90.25 79 LEU A O 1
ATOM 592 N N . LEU A 1 80 ? 9.654 6.914 -23.041 1.00 91.94 80 LEU A N 1
ATOM 593 C CA . LEU A 1 80 ? 10.185 7.965 -23.911 1.00 91.94 80 LEU A CA 1
ATOM 594 C C . LEU A 1 80 ? 10.786 7.399 -25.204 1.00 91.94 80 LEU A C 1
ATOM 596 O O . LEU A 1 80 ? 10.672 8.029 -26.252 1.00 91.94 80 LEU A O 1
ATOM 600 N N . GLY A 1 81 ? 11.363 6.199 -25.151 1.00 86.88 81 GLY A N 1
ATOM 601 C CA . GLY A 1 81 ? 11.875 5.453 -26.300 1.00 86.88 81 GLY A CA 1
ATOM 602 C C . GLY A 1 81 ? 10.803 4.714 -27.108 1.00 86.88 81 GLY A C 1
ATOM 603 O O . GLY A 1 81 ? 11.117 3.701 -27.729 1.00 86.88 81 GLY A O 1
ATOM 604 N N . GLU A 1 82 ? 9.542 5.159 -27.062 1.00 85.56 82 GLU A N 1
ATOM 605 C CA . GLU A 1 82 ? 8.400 4.554 -27.774 1.00 85.56 82 GLU A CA 1
ATOM 606 C C . GLU A 1 82 ? 8.184 3.056 -27.471 1.00 85.56 82 GLU A C 1
ATOM 608 O O . GLU A 1 82 ? 7.661 2.297 -28.288 1.00 85.56 82 GLU A O 1
ATOM 613 N N . GLY A 1 83 ? 8.575 2.607 -26.278 1.00 80.00 83 GLY A N 1
ATOM 614 C CA . GLY A 1 83 ? 8.466 1.214 -25.855 1.00 80.00 83 GLY A CA 1
ATOM 615 C C . GLY A 1 83 ? 9.661 0.332 -26.226 1.00 80.00 83 GLY A C 1
ATOM 616 O O . GLY A 1 83 ? 9.584 -0.883 -26.023 1.00 80.00 83 GLY A O 1
ATOM 617 N N . ASP A 1 84 ? 10.774 0.884 -26.733 1.00 87.00 84 ASP A N 1
ATOM 618 C CA . ASP A 1 84 ? 11.998 0.098 -26.932 1.00 87.00 84 ASP A CA 1
ATOM 619 C C . ASP A 1 84 ? 12.661 -0.253 -25.593 1.00 87.00 84 ASP A C 1
ATOM 621 O O . ASP A 1 84 ? 13.459 0.485 -25.020 1.00 87.00 84 ASP A O 1
ATOM 625 N N . ALA A 1 85 ? 12.329 -1.441 -25.098 1.00 87.94 85 ALA A N 1
ATOM 626 C CA . ALA A 1 85 ? 12.830 -1.967 -23.839 1.00 87.94 85 ALA A CA 1
ATOM 627 C C . ALA A 1 85 ? 14.066 -2.865 -23.979 1.00 87.94 85 ALA A C 1
ATOM 629 O O . ALA A 1 85 ? 14.523 -3.420 -22.978 1.00 87.94 85 ALA A O 1
ATOM 630 N N . ARG A 1 86 ? 14.620 -3.051 -25.188 1.00 90.25 86 ARG A N 1
ATOM 631 C CA . ARG A 1 86 ? 15.652 -4.079 -25.440 1.00 90.25 86 ARG A CA 1
ATOM 632 C C . ARG A 1 86 ? 16.889 -3.913 -24.561 1.00 90.25 86 ARG A C 1
ATOM 634 O O . ARG A 1 86 ? 17.410 -4.909 -24.068 1.00 90.25 86 ARG A O 1
ATOM 641 N N . ALA A 1 87 ? 17.318 -2.674 -24.323 1.00 89.19 87 ALA A N 1
ATOM 642 C CA . ALA A 1 87 ? 18.455 -2.366 -23.453 1.00 89.19 87 ALA A CA 1
ATOM 643 C C . ALA A 1 87 ? 18.165 -2.593 -21.955 1.00 89.19 87 ALA A C 1
ATOM 645 O O . ALA A 1 87 ? 19.094 -2.772 -21.170 1.00 89.19 87 ALA A O 1
ATOM 646 N N . TYR A 1 88 ? 16.889 -2.632 -21.561 1.00 91.44 88 TYR A N 1
ATOM 647 C CA . TYR A 1 88 ? 16.443 -2.648 -20.166 1.00 91.44 88 TYR A CA 1
ATOM 648 C C . TYR A 1 88 ? 15.758 -3.952 -19.743 1.00 91.44 88 TYR A C 1
ATOM 650 O O . TYR A 1 88 ? 15.299 -4.064 -18.606 1.00 91.44 88 TYR A O 1
ATOM 658 N N . LEU A 1 89 ? 15.714 -4.965 -20.616 1.00 91.31 89 LEU A N 1
ATOM 659 C CA . LEU A 1 89 ? 15.046 -6.245 -20.348 1.00 91.31 89 LEU A CA 1
ATOM 660 C C . LEU A 1 89 ? 15.486 -6.888 -19.027 1.00 91.31 89 LEU A C 1
ATOM 662 O O . LEU A 1 89 ? 14.646 -7.426 -18.309 1.00 91.31 89 LEU A O 1
ATOM 666 N N . GLY A 1 90 ? 16.775 -6.806 -18.679 1.00 91.38 90 GLY A N 1
ATOM 667 C CA . GLY A 1 90 ? 17.289 -7.330 -17.409 1.00 91.38 90 GLY A CA 1
ATOM 668 C C . GLY A 1 90 ? 16.659 -6.645 -16.193 1.00 91.38 90 GLY A C 1
ATOM 669 O O . GLY A 1 90 ? 16.137 -7.319 -15.310 1.00 91.38 90 GLY A O 1
ATOM 670 N N . LYS A 1 91 ? 16.617 -5.308 -16.194 1.00 90.56 91 LYS A N 1
ATOM 671 C CA . LYS A 1 91 ? 16.022 -4.502 -15.117 1.00 90.56 91 LYS A CA 1
ATOM 672 C C . LYS A 1 91 ? 14.507 -4.660 -15.024 1.00 90.56 91 LYS A C 1
ATOM 674 O O . LYS A 1 91 ? 13.960 -4.712 -13.930 1.00 90.56 91 LYS A O 1
ATOM 679 N N . LEU A 1 92 ? 13.823 -4.797 -16.158 1.00 91.06 92 LEU A N 1
ATOM 680 C CA . LEU A 1 92 ? 12.383 -5.070 -16.183 1.00 91.06 92 LEU A CA 1
ATOM 681 C C . LEU A 1 92 ? 12.050 -6.485 -15.691 1.00 91.06 92 LEU A C 1
ATOM 683 O O . LEU A 1 92 ? 11.019 -6.688 -15.055 1.00 91.06 92 LEU A O 1
ATOM 687 N N . THR A 1 93 ? 12.927 -7.455 -15.958 1.00 90.69 93 THR A N 1
ATOM 688 C CA . THR A 1 93 ? 12.815 -8.815 -15.413 1.00 90.69 93 THR A CA 1
ATOM 689 C C . THR A 1 93 ? 13.007 -8.796 -13.900 1.00 90.69 93 THR A C 1
ATOM 691 O O . THR A 1 93 ? 12.189 -9.362 -13.184 1.00 90.69 93 THR A O 1
ATOM 694 N N . GLU A 1 94 ? 14.014 -8.071 -13.409 1.00 90.38 94 GLU A N 1
ATOM 695 C CA . GLU A 1 94 ? 14.245 -7.867 -11.976 1.00 90.38 94 GLU A CA 1
ATOM 696 C C . GLU A 1 94 ? 13.040 -7.197 -11.296 1.00 90.38 94 GLU A C 1
ATOM 698 O O . GLU A 1 94 ? 12.563 -7.681 -10.270 1.00 90.38 94 GLU A O 1
ATOM 703 N N . LEU A 1 95 ? 12.487 -6.140 -11.903 1.00 90.00 95 LEU A N 1
ATOM 704 C CA . LEU A 1 95 ? 11.270 -5.490 -11.420 1.00 90.00 95 LEU A CA 1
ATOM 705 C C . LEU A 1 95 ? 10.098 -6.476 -11.362 1.00 90.00 95 LEU A C 1
ATOM 707 O O . LEU A 1 95 ? 9.414 -6.548 -10.346 1.00 90.00 95 LEU A O 1
ATOM 711 N N . ARG A 1 96 ? 9.869 -7.259 -12.424 1.00 85.88 96 ARG A N 1
ATOM 712 C CA . ARG A 1 96 ? 8.815 -8.284 -12.456 1.00 85.88 96 ARG A CA 1
ATOM 713 C C . ARG A 1 96 ? 8.994 -9.297 -11.328 1.00 85.88 96 ARG A C 1
ATOM 715 O O . ARG A 1 96 ? 8.030 -9.587 -10.628 1.00 85.88 96 ARG A O 1
ATOM 722 N N . ASP A 1 97 ? 10.196 -9.832 -11.161 1.00 86.88 97 ASP A N 1
ATOM 723 C CA . ASP A 1 97 ? 10.470 -10.883 -10.181 1.00 86.88 97 ASP A CA 1
ATOM 724 C C . ASP A 1 97 ? 10.294 -10.349 -8.754 1.00 86.88 97 ASP A C 1
ATOM 726 O O . ASP A 1 97 ? 9.613 -10.979 -7.943 1.00 86.88 97 ASP A O 1
ATOM 730 N N . ARG A 1 98 ? 10.736 -9.110 -8.487 1.00 82.88 98 ARG A N 1
ATOM 731 C CA . ARG A 1 98 ? 10.422 -8.402 -7.237 1.00 82.88 98 ARG A CA 1
ATOM 732 C C . ARG A 1 98 ? 8.922 -8.225 -7.047 1.00 82.88 98 ARG A C 1
ATOM 734 O O . ARG A 1 98 ? 8.424 -8.557 -5.975 1.00 82.88 98 ARG A O 1
ATOM 741 N N . LEU A 1 99 ? 8.198 -7.761 -8.067 1.00 82.25 99 LEU A N 1
ATOM 742 C CA . LEU A 1 99 ? 6.748 -7.555 -8.003 1.00 82.25 99 LEU A CA 1
ATOM 743 C C . LEU A 1 99 ? 5.964 -8.848 -7.742 1.00 82.25 99 LEU A C 1
ATOM 745 O O . LEU A 1 99 ? 4.931 -8.816 -7.079 1.00 82.25 99 LEU A O 1
ATOM 749 N N . LEU A 1 100 ? 6.467 -9.980 -8.233 1.00 79.00 100 LEU A N 1
ATOM 750 C CA . LEU A 1 100 ? 5.892 -11.306 -8.010 1.00 79.00 100 LEU A CA 1
ATOM 751 C C . LEU A 1 100 ? 6.393 -11.978 -6.721 1.00 79.00 100 LEU A C 1
ATOM 753 O O . LEU A 1 100 ? 5.938 -13.074 -6.397 1.00 79.00 100 LEU A O 1
ATOM 757 N N . GLY A 1 101 ? 7.321 -11.353 -5.989 1.00 73.00 101 GLY A N 1
ATOM 758 C CA . GLY A 1 101 ? 7.935 -11.939 -4.797 1.00 73.00 101 GLY A CA 1
ATOM 759 C C . GLY A 1 101 ? 8.785 -13.181 -5.093 1.00 73.00 101 GLY A C 1
ATOM 760 O O . GLY A 1 101 ? 8.963 -14.020 -4.212 1.00 73.00 101 GLY A O 1
ATOM 761 N N . VAL A 1 102 ? 9.281 -13.315 -6.325 1.00 68.38 102 VAL A N 1
ATOM 762 C CA . VAL A 1 102 ? 10.182 -14.387 -6.754 1.00 68.38 102 VAL A CA 1
ATOM 763 C C . VAL A 1 102 ? 11.609 -13.883 -6.540 1.00 68.38 102 VAL A C 1
ATOM 765 O O . VAL A 1 102 ? 12.076 -13.014 -7.271 1.00 68.38 102 VAL A O 1
ATOM 768 N N . SER A 1 103 ? 12.267 -14.369 -5.485 1.00 57.12 103 SER A N 1
ATOM 769 C CA . SER A 1 103 ? 13.681 -14.091 -5.186 1.00 57.12 103 SER A CA 1
ATOM 770 C C . SER A 1 103 ? 14.588 -15.203 -5.684 1.00 57.12 103 SER A C 1
ATOM 772 O O . SER A 1 103 ? 14.270 -16.367 -5.338 1.00 57.12 103 SER A O 1
#

Radius of gyration: 19.28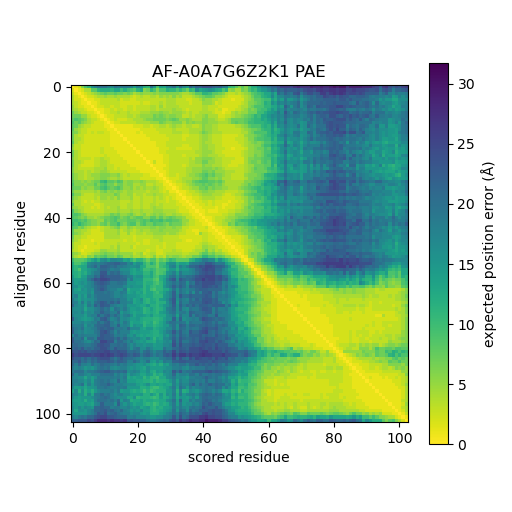 Å; Cα contacts (8 Å, |Δi|>4): 108; chains: 1; bounding box: 40×27×52 Å